Protein AF-A0A1G3Q779-F1 (afdb_monomer)

Sequence (113 aa):
MRIDGNIPQPKIQHAAVNRSANVAPKANVKPLTANMPSVNVKDSPSKGINIPQPMTRQHLQEMAAYYNKVGRTYEESQSYKMAISAYEKANTVDPNIGTAKSIESARHKEYKA

Structure (mmCIF, N/CA/C/O backbone):
data_AF-A0A1G3Q779-F1
#
_entry.id   AF-A0A1G3Q779-F1
#
loop_
_atom_site.group_PDB
_atom_site.id
_atom_site.type_symbol
_atom_site.label_atom_id
_atom_site.label_alt_id
_atom_site.label_comp_id
_atom_site.label_asym_id
_atom_site.label_entity_id
_atom_site.label_seq_id
_atom_site.pdbx_PDB_ins_code
_atom_site.Cartn_x
_atom_site.Cartn_y
_atom_site.Cartn_z
_atom_site.occupancy
_atom_site.B_iso_or_equiv
_atom_site.auth_seq_id
_atom_site.auth_comp_id
_atom_site.auth_asym_id
_atom_site.auth_atom_id
_atom_site.pdbx_PDB_model_num
ATOM 1 N N . MET A 1 1 ? -39.774 -58.262 -43.696 1.00 52.38 1 MET A N 1
ATOM 2 C CA . MET A 1 1 ? -39.289 -57.006 -43.087 1.00 52.38 1 MET A CA 1
ATOM 3 C C . MET A 1 1 ? -37.838 -57.202 -42.684 1.00 52.38 1 MET A C 1
ATOM 5 O O . MET A 1 1 ? -37.575 -57.973 -41.771 1.00 52.38 1 MET A O 1
ATOM 9 N N . ARG A 1 2 ? -36.898 -56.596 -43.411 1.00 51.75 2 ARG A N 1
ATOM 10 C CA . ARG A 1 2 ? -35.492 -56.489 -43.007 1.00 51.75 2 ARG A CA 1
ATOM 11 C C . ARG A 1 2 ? -35.135 -55.024 -43.211 1.00 51.75 2 ARG A C 1
ATOM 13 O O . ARG A 1 2 ? -35.269 -54.517 -44.317 1.00 51.75 2 ARG A O 1
ATOM 20 N N . ILE A 1 3 ? -34.868 -54.334 -42.114 1.00 57.94 3 ILE A N 1
ATOM 21 C CA . ILE A 1 3 ? -34.426 -52.946 -42.109 1.00 57.94 3 ILE A CA 1
ATOM 22 C C . ILE A 1 3 ? -32.899 -52.988 -42.136 1.00 57.94 3 ILE A C 1
ATOM 24 O O . ILE A 1 3 ? -32.269 -53.327 -41.138 1.00 57.94 3 ILE A O 1
ATOM 28 N N . ASP A 1 4 ? -32.305 -52.725 -43.297 1.00 56.03 4 ASP A N 1
ATOM 29 C CA . ASP A 1 4 ? -30.858 -52.561 -43.442 1.00 56.03 4 ASP A CA 1
ATOM 30 C C . ASP A 1 4 ? -30.436 -51.229 -42.801 1.00 56.03 4 ASP A C 1
ATOM 32 O O . ASP A 1 4 ? -30.308 -50.192 -43.448 1.00 56.03 4 ASP A O 1
ATOM 36 N N . GLY A 1 5 ? -30.277 -51.251 -41.477 1.00 51.41 5 GLY A N 1
ATOM 37 C CA . GLY A 1 5 ? -29.758 -50.145 -40.680 1.00 51.41 5 GLY A CA 1
ATOM 38 C C . GLY A 1 5 ? -28.237 -50.072 -40.772 1.00 51.41 5 GLY A C 1
ATOM 39 O O . GLY A 1 5 ? -27.537 -50.502 -39.859 1.00 51.41 5 GLY A O 1
ATOM 40 N N . ASN A 1 6 ? -27.721 -49.528 -41.872 1.00 57.22 6 ASN A N 1
ATOM 41 C CA . ASN A 1 6 ? -26.317 -49.140 -41.986 1.00 57.22 6 ASN A C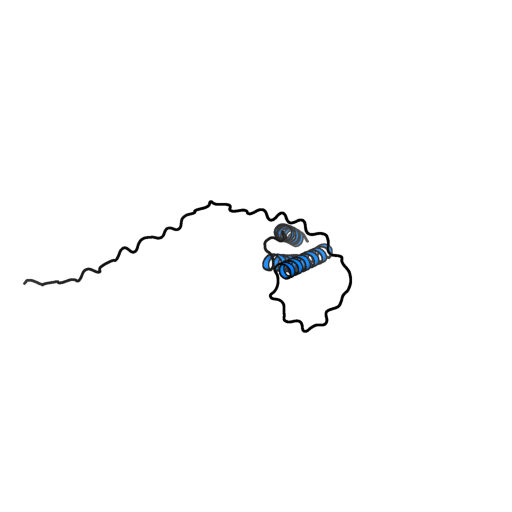A 1
ATOM 42 C C . ASN A 1 6 ? -26.083 -47.846 -41.184 1.00 57.22 6 ASN A C 1
ATOM 44 O O . ASN A 1 6 ? -26.275 -46.743 -41.695 1.00 57.22 6 ASN A O 1
ATOM 48 N N . ILE A 1 7 ? -25.726 -47.983 -39.905 1.00 60.34 7 ILE A N 1
ATOM 49 C CA . ILE A 1 7 ? -25.342 -46.861 -39.038 1.00 60.34 7 ILE A CA 1
ATOM 50 C C . ILE A 1 7 ? -23.815 -46.693 -39.136 1.00 60.34 7 ILE A C 1
ATOM 52 O O . ILE A 1 7 ? -23.085 -47.592 -38.710 1.00 60.34 7 ILE A O 1
ATOM 56 N N . PRO A 1 8 ? -23.289 -45.574 -39.667 1.00 54.53 8 PRO A N 1
ATOM 57 C CA . PRO A 1 8 ? -21.850 -45.341 -39.697 1.00 54.53 8 PRO A CA 1
ATOM 58 C C . PRO A 1 8 ? -21.309 -45.121 -38.276 1.00 54.53 8 PRO A C 1
ATOM 60 O O . PRO A 1 8 ? -21.759 -44.233 -37.553 1.00 54.53 8 PRO A O 1
ATOM 63 N N . GLN A 1 9 ? -20.317 -45.922 -37.876 1.00 58.94 9 GLN A N 1
ATOM 64 C CA . GLN A 1 9 ? -19.593 -45.728 -36.618 1.00 58.94 9 GLN A CA 1
ATOM 65 C C . GLN A 1 9 ? -18.695 -44.479 -36.711 1.00 58.94 9 GLN A C 1
ATOM 67 O O . GLN A 1 9 ? -17.915 -44.365 -37.664 1.00 58.94 9 GLN A O 1
ATOM 72 N N . PRO A 1 10 ? -18.733 -43.551 -35.737 1.00 54.00 10 PRO A N 1
ATOM 73 C CA . PRO A 1 10 ? -17.784 -42.448 -35.684 1.00 54.00 10 PRO A CA 1
ATOM 74 C C . PRO A 1 10 ? -16.392 -42.986 -35.327 1.00 54.00 10 PRO A C 1
ATOM 76 O O . PRO A 1 10 ? -16.181 -43.554 -34.257 1.00 54.00 10 PRO A O 1
ATOM 79 N N . LYS A 1 11 ? -15.418 -42.797 -36.226 1.00 56.12 11 LYS A N 1
ATOM 80 C CA . LYS A 1 11 ? -13.998 -43.058 -35.952 1.00 56.12 11 LYS A CA 1
ATOM 81 C C . LYS A 1 11 ? -13.496 -42.047 -34.920 1.00 56.12 11 LYS A C 1
ATOM 83 O O . LYS A 1 11 ? -13.027 -40.968 -35.278 1.00 56.12 11 LYS A O 1
ATOM 88 N N . ILE A 1 12 ? -13.599 -42.389 -33.640 1.00 58.00 12 ILE A N 1
ATOM 89 C CA . ILE A 1 12 ? -12.946 -41.644 -32.564 1.00 58.00 12 ILE A CA 1
ATOM 90 C C . ILE A 1 12 ? -11.449 -41.934 -32.683 1.00 58.00 12 ILE A C 1
ATOM 92 O O . ILE A 1 12 ? -10.983 -43.029 -32.381 1.00 58.00 12 ILE A O 1
ATOM 96 N N . GLN A 1 13 ? -10.690 -40.967 -33.191 1.00 47.06 13 GLN A N 1
ATOM 97 C CA . GLN A 1 13 ? -9.234 -41.019 -33.163 1.00 47.06 13 GLN A CA 1
ATOM 98 C C . GLN A 1 13 ? -8.797 -40.707 -31.731 1.00 47.06 13 GLN A C 1
ATOM 100 O O . GLN A 1 13 ? -9.013 -39.603 -31.234 1.00 47.06 13 GLN A O 1
ATOM 105 N N . HIS A 1 14 ? -8.211 -41.692 -31.052 1.00 51.75 14 HIS A N 1
ATOM 106 C CA . HIS A 1 14 ? -7.591 -41.512 -29.744 1.00 51.75 14 HIS A CA 1
ATOM 107 C C . HIS A 1 14 ? -6.307 -40.689 -29.935 1.00 51.75 14 HIS A C 1
ATOM 109 O O . HIS A 1 14 ? -5.221 -41.240 -30.097 1.00 51.75 14 HIS A O 1
ATOM 115 N N . ALA A 1 15 ? -6.429 -39.361 -29.971 1.00 48.03 15 ALA A N 1
ATOM 116 C CA . ALA A 1 15 ? -5.277 -38.474 -29.908 1.00 48.03 15 ALA A CA 1
ATOM 117 C C . ALA A 1 15 ? -4.722 -38.508 -28.479 1.00 48.03 15 ALA A C 1
ATOM 119 O O . ALA A 1 15 ? -5.427 -38.230 -27.507 1.00 48.03 15 ALA A O 1
ATOM 120 N N . ALA A 1 16 ? -3.465 -38.929 -28.373 1.00 51.22 16 ALA A N 1
ATOM 121 C CA . ALA A 1 16 ? -2.762 -39.166 -27.128 1.00 51.22 16 ALA A CA 1
ATOM 122 C C . ALA A 1 16 ? -2.841 -37.962 -26.176 1.00 51.22 16 ALA A C 1
ATOM 124 O O . ALA A 1 16 ? -2.522 -36.824 -26.516 1.00 51.22 16 ALA A O 1
ATOM 125 N N . VAL A 1 17 ? -3.249 -38.264 -24.947 1.00 47.75 17 VAL A N 1
ATOM 126 C CA . VAL A 1 17 ? -3.195 -37.394 -23.778 1.00 47.75 17 VAL A CA 1
ATOM 127 C C . VAL A 1 17 ? -1.744 -36.963 -23.540 1.00 47.75 17 VAL A C 1
ATOM 129 O O . VAL A 1 17 ? -0.948 -37.717 -22.984 1.00 47.75 17 VAL A O 1
ATOM 132 N N . ASN A 1 18 ? -1.395 -35.730 -23.910 1.00 50.00 18 ASN A N 1
ATOM 133 C CA . ASN A 1 18 ? -0.167 -35.089 -23.439 1.00 50.00 18 ASN A CA 1
ATOM 134 C C . ASN A 1 18 ? -0.387 -34.574 -22.010 1.00 50.00 18 ASN A C 1
ATOM 136 O O . ASN A 1 18 ? -0.619 -33.392 -21.764 1.00 50.00 18 ASN A O 1
ATOM 140 N N . ARG A 1 19 ? -0.314 -35.499 -21.046 1.00 54.91 19 ARG A N 1
ATOM 141 C CA . ARG A 1 19 ? -0.055 -35.189 -19.634 1.00 54.91 19 ARG A CA 1
ATOM 142 C C . ARG A 1 19 ? 1.374 -34.660 -19.527 1.00 54.91 19 ARG A C 1
ATOM 144 O O . ARG A 1 19 ? 2.301 -35.433 -19.313 1.00 54.91 19 ARG A O 1
ATOM 151 N N . SER A 1 20 ? 1.562 -33.350 -19.662 1.00 47.47 20 SER A N 1
ATOM 152 C CA . SER A 1 20 ? 2.838 -32.719 -19.314 1.00 47.47 20 SER A CA 1
ATOM 153 C C . SER A 1 20 ? 2.927 -32.564 -17.795 1.00 47.47 20 SER A C 1
ATOM 155 O O . SER A 1 20 ? 2.751 -31.482 -17.240 1.00 47.47 20 SER A O 1
ATOM 157 N N . ALA A 1 21 ? 3.151 -33.687 -17.115 1.00 46.12 21 ALA A N 1
ATOM 158 C CA . ALA A 1 21 ? 3.615 -33.707 -15.742 1.00 46.12 21 ALA A CA 1
ATOM 159 C C . ALA A 1 21 ? 5.126 -33.423 -15.727 1.00 46.12 21 ALA A C 1
ATOM 161 O O . ALA A 1 21 ? 5.906 -34.150 -16.329 1.00 46.12 21 ALA A O 1
ATOM 162 N N . ASN A 1 22 ? 5.493 -32.346 -15.035 1.00 51.25 22 ASN A N 1
ATOM 163 C CA . ASN A 1 22 ? 6.640 -32.250 -14.133 1.00 51.25 22 ASN A CA 1
ATOM 164 C C . ASN A 1 22 ? 7.954 -32.952 -14.556 1.00 51.25 22 ASN A C 1
ATOM 166 O O . ASN A 1 22 ? 8.150 -34.130 -14.268 1.00 51.25 22 ASN A O 1
ATOM 170 N N . VAL A 1 23 ? 8.896 -32.192 -15.133 1.00 48.19 23 VAL A N 1
ATOM 171 C CA . VAL A 1 23 ? 10.317 -32.580 -15.225 1.00 48.19 23 VAL A CA 1
ATOM 172 C C . VAL A 1 23 ? 11.214 -31.351 -14.997 1.00 48.19 23 VAL A C 1
ATOM 174 O O . VAL A 1 23 ? 11.581 -30.642 -15.927 1.00 48.19 23 VAL A O 1
ATOM 177 N N . ALA A 1 24 ? 11.604 -31.108 -13.745 1.00 47.59 24 ALA A N 1
ATOM 178 C CA . ALA A 1 24 ? 12.996 -30.747 -13.452 1.00 47.59 24 ALA A CA 1
ATOM 179 C C . ALA A 1 24 ? 13.784 -32.076 -13.422 1.00 47.59 24 ALA A C 1
ATOM 181 O O . ALA A 1 24 ? 13.197 -33.062 -12.974 1.00 47.59 24 ALA A O 1
ATOM 182 N N . PRO A 1 25 ? 15.054 -32.176 -13.871 1.00 52.56 25 PRO A N 1
ATOM 183 C CA . PRO A 1 25 ? 16.117 -31.195 -13.638 1.00 52.56 25 PRO A CA 1
ATOM 184 C C . PRO A 1 25 ? 17.054 -30.956 -14.846 1.00 52.56 25 PRO A C 1
ATOM 186 O O . PRO A 1 25 ? 17.157 -31.787 -15.743 1.00 52.56 25 PRO A O 1
ATOM 189 N N . LYS A 1 26 ? 17.806 -29.846 -14.825 1.00 45.53 26 LYS A N 1
ATOM 190 C CA . LYS A 1 26 ? 19.255 -29.787 -15.128 1.00 45.53 26 LYS A CA 1
ATOM 191 C C . LYS A 1 26 ? 19.731 -28.337 -15.082 1.00 45.53 26 LYS A C 1
ATOM 193 O O . LYS A 1 26 ? 19.517 -27.549 -15.998 1.00 45.53 26 LYS A O 1
ATO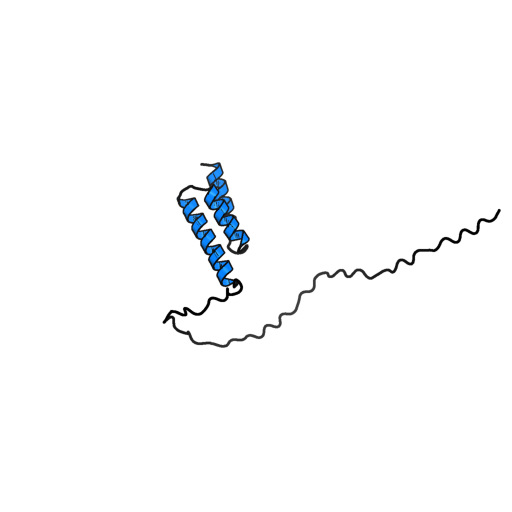M 198 N N . ALA A 1 27 ? 20.400 -28.013 -13.981 1.00 50.16 27 ALA A N 1
ATOM 199 C CA . ALA A 1 27 ? 21.274 -26.862 -13.889 1.00 50.16 27 ALA A CA 1
ATOM 200 C C . ALA A 1 27 ? 22.374 -26.985 -14.952 1.00 50.16 27 ALA A C 1
ATOM 202 O O . ALA A 1 27 ? 23.118 -27.962 -14.966 1.00 50.16 27 ALA A O 1
ATOM 203 N N . ASN A 1 28 ? 22.488 -25.980 -15.815 1.00 44.78 28 ASN A N 1
ATOM 204 C CA . ASN A 1 28 ? 23.721 -25.705 -16.537 1.00 44.78 28 ASN A CA 1
ATOM 205 C C . ASN A 1 28 ? 24.140 -24.272 -16.200 1.00 44.78 28 ASN A C 1
ATOM 207 O O . ASN A 1 28 ? 23.981 -23.343 -16.989 1.00 44.78 28 ASN A O 1
ATOM 211 N N . VAL A 1 29 ? 24.592 -24.091 -14.959 1.00 50.25 29 VAL A N 1
ATOM 212 C CA . VAL A 1 29 ? 25.238 -22.857 -14.513 1.00 50.25 29 VAL A CA 1
ATOM 213 C C . VAL A 1 29 ? 26.648 -22.826 -15.095 1.00 50.25 29 VAL A C 1
ATOM 215 O O . VAL A 1 29 ? 27.529 -23.556 -14.652 1.00 50.25 29 VAL A O 1
ATOM 218 N N . LYS A 1 30 ? 26.881 -21.974 -16.096 1.00 48.47 30 LYS A N 1
ATOM 219 C CA . LYS A 1 30 ? 28.238 -21.494 -16.375 1.00 48.47 30 LYS A CA 1
ATOM 220 C C . LYS A 1 30 ? 28.515 -20.338 -15.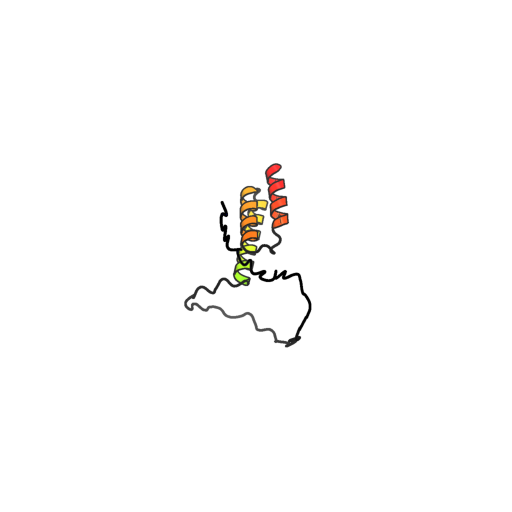405 1.00 48.47 30 LYS A C 1
ATOM 222 O O . LYS A 1 30 ? 27.804 -19.335 -15.490 1.00 48.47 30 LYS A O 1
ATOM 227 N N . PRO A 1 31 ? 29.488 -20.438 -14.484 1.00 49.66 31 PRO A N 1
ATOM 228 C CA . PRO A 1 31 ? 29.842 -19.320 -13.625 1.00 49.66 31 PRO A CA 1
ATOM 229 C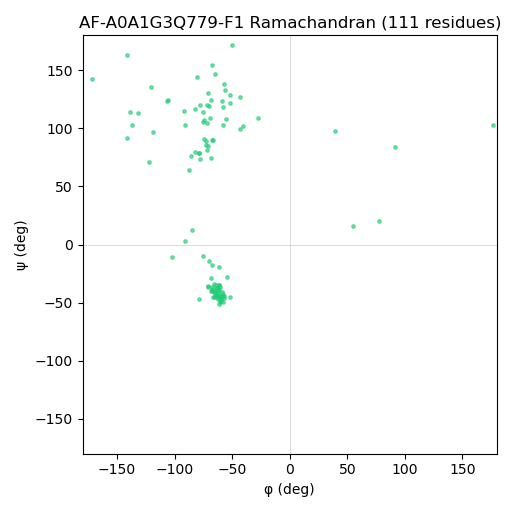 C . PRO A 1 31 ? 30.640 -18.302 -14.447 1.00 49.66 31 PRO A C 1
ATOM 231 O O . PRO A 1 31 ? 31.807 -18.516 -14.756 1.00 49.66 31 PRO A O 1
ATOM 234 N N . LEU A 1 32 ? 30.017 -17.183 -14.814 1.00 44.34 32 LEU A N 1
ATOM 235 C CA . LEU A 1 32 ? 30.747 -15.995 -15.255 1.00 44.34 32 LEU A CA 1
ATOM 236 C C . LEU A 1 32 ? 31.122 -15.185 -14.016 1.00 44.34 32 LEU A C 1
ATOM 238 O O . LEU A 1 32 ? 30.526 -14.163 -13.695 1.00 44.34 32 LEU A O 1
ATOM 242 N N . THR A 1 33 ? 32.134 -15.676 -13.306 1.00 49.31 33 THR A N 1
ATOM 243 C CA . THR A 1 33 ? 32.950 -14.830 -12.441 1.00 49.31 33 THR A CA 1
ATOM 244 C C . THR A 1 33 ? 33.832 -13.983 -13.353 1.00 49.31 33 THR A C 1
ATOM 246 O O . THR A 1 33 ? 34.932 -14.386 -13.724 1.00 49.31 33 THR A O 1
ATOM 249 N N . ALA A 1 34 ? 33.339 -12.819 -13.756 1.00 44.59 34 ALA A N 1
ATOM 250 C CA . ALA A 1 34 ? 34.185 -11.763 -14.284 1.00 44.59 34 ALA A CA 1
ATOM 251 C C . ALA A 1 34 ? 34.030 -10.562 -13.362 1.00 44.59 34 ALA A C 1
ATOM 253 O O . ALA A 1 34 ? 33.067 -9.804 -13.423 1.00 44.59 34 ALA A O 1
ATOM 254 N N . ASN A 1 35 ? 34.996 -10.478 -12.458 1.00 55.75 35 ASN A N 1
ATOM 255 C CA . ASN A 1 35 ? 35.400 -9.294 -11.731 1.00 55.75 35 ASN A CA 1
ATOM 256 C C . ASN A 1 35 ? 35.397 -8.089 -12.693 1.00 55.75 35 ASN A C 1
ATOM 258 O O . ASN A 1 35 ? 36.294 -7.974 -13.528 1.00 55.75 35 ASN A O 1
ATOM 262 N N . MET A 1 36 ? 34.371 -7.237 -12.633 1.00 45.09 36 MET A N 1
ATOM 263 C CA . MET A 1 36 ? 34.392 -5.941 -13.305 1.00 45.09 36 MET A CA 1
ATOM 264 C C . MET A 1 36 ? 34.581 -4.853 -12.246 1.00 45.09 36 MET A C 1
ATOM 266 O O . MET A 1 36 ? 33.808 -4.805 -11.285 1.00 45.09 36 MET A O 1
ATOM 270 N N . PRO A 1 37 ? 35.617 -4.010 -12.387 1.00 49.00 37 PRO A N 1
ATOM 271 C CA . PRO A 1 37 ? 35.893 -2.932 -11.454 1.00 49.00 37 PRO A CA 1
ATOM 272 C C . PRO A 1 37 ? 34.776 -1.884 -11.481 1.00 49.00 37 PRO A C 1
ATOM 274 O O . PRO A 1 37 ? 34.168 -1.613 -12.516 1.00 49.00 37 PRO A O 1
ATOM 277 N N . SER A 1 38 ? 34.536 -1.297 -10.311 1.00 52.59 38 SER A N 1
ATOM 278 C CA . SER A 1 38 ? 33.614 -0.198 -10.036 1.00 52.59 38 SER A CA 1
ATOM 279 C C . SER A 1 38 ? 33.678 0.904 -11.098 1.00 52.59 38 SER A C 1
ATOM 281 O O . SER A 1 38 ? 34.751 1.458 -11.339 1.00 52.59 38 SER A O 1
ATOM 283 N N . VAL A 1 39 ? 32.535 1.282 -11.678 1.00 44.75 39 VAL A N 1
ATOM 284 C CA . VAL A 1 39 ? 32.439 2.493 -12.507 1.00 44.75 39 VAL A CA 1
ATOM 285 C C . VAL A 1 39 ? 31.683 3.574 -11.741 1.00 44.75 39 VAL A C 1
ATOM 287 O O . VAL A 1 39 ? 30.580 3.371 -11.238 1.00 44.75 39 VAL A O 1
ATOM 290 N N . ASN A 1 40 ? 32.381 4.697 -11.618 1.00 45.56 40 ASN A N 1
ATOM 291 C CA . ASN A 1 40 ? 32.124 5.878 -10.808 1.00 45.56 40 ASN A CA 1
ATOM 292 C C . ASN A 1 40 ? 30.770 6.550 -11.079 1.00 45.56 40 ASN A C 1
ATOM 294 O O . ASN A 1 40 ? 30.410 6.817 -12.223 1.00 45.56 40 ASN A O 1
ATOM 298 N N . VAL A 1 41 ? 30.102 6.967 -10.002 1.00 55.84 41 VAL A N 1
ATOM 299 C CA . VAL A 1 41 ? 29.072 8.010 -10.031 1.00 55.84 41 VAL A CA 1
ATOM 300 C C . VAL A 1 41 ? 29.758 9.347 -10.315 1.00 55.84 41 VAL A C 1
ATOM 302 O O . VAL A 1 41 ? 30.452 9.857 -9.436 1.00 55.84 41 VAL A O 1
ATOM 305 N N . LYS A 1 42 ? 29.572 9.922 -11.506 1.00 54.53 42 LYS A N 1
ATOM 306 C CA . LYS A 1 42 ? 29.591 11.377 -11.731 1.00 54.53 42 LYS A CA 1
ATOM 307 C C . LYS A 1 42 ? 29.150 11.712 -13.158 1.00 54.53 42 LYS A C 1
ATOM 309 O O . LYS A 1 42 ? 29.492 11.003 -14.094 1.00 54.53 42 LYS A O 1
ATOM 314 N N . ASP A 1 43 ? 28.409 12.813 -13.250 1.00 47.84 43 ASP A N 1
ATOM 315 C CA . ASP A 1 43 ? 28.097 13.594 -14.455 1.00 47.84 43 ASP A CA 1
ATOM 316 C C . ASP A 1 43 ? 26.811 13.222 -15.237 1.00 47.84 43 ASP A C 1
ATOM 318 O O . ASP A 1 43 ? 26.808 12.543 -16.260 1.00 47.84 43 ASP A O 1
ATOM 322 N N . SER A 1 44 ? 25.681 13.769 -14.759 1.00 45.97 44 SER A N 1
ATOM 323 C CA . SER A 1 44 ? 24.486 14.162 -15.547 1.00 45.97 44 SER A CA 1
ATOM 324 C C . SER A 1 44 ? 24.873 15.046 -16.766 1.00 45.97 44 SER A C 1
ATOM 326 O O . SER A 1 44 ? 25.998 15.540 -16.760 1.00 45.97 44 SER A O 1
ATOM 328 N N . PRO A 1 45 ? 24.005 15.420 -17.750 1.00 53.62 45 PRO A N 1
ATOM 329 C CA . PRO A 1 45 ? 22.566 15.185 -17.942 1.00 53.62 45 PRO A CA 1
ATOM 330 C C . PRO A 1 45 ? 22.192 14.844 -19.413 1.00 53.62 45 PRO A C 1
ATOM 332 O O . PRO A 1 45 ? 22.233 15.698 -20.301 1.00 53.62 45 PRO A O 1
ATOM 335 N N . SER A 1 46 ? 21.720 13.635 -19.711 1.00 48.53 46 SER A N 1
ATOM 336 C CA . SER A 1 46 ? 21.250 13.319 -21.071 1.00 48.53 46 SER A CA 1
ATOM 337 C C . SER A 1 46 ? 19.810 13.800 -21.290 1.00 48.53 46 SER A C 1
ATOM 339 O O . SER A 1 46 ? 18.863 13.019 -21.258 1.00 48.53 46 SER A O 1
ATOM 341 N N . LYS A 1 47 ? 19.641 15.103 -21.563 1.00 61.59 47 LYS A N 1
ATOM 342 C CA . LYS A 1 47 ? 18.502 15.623 -22.345 1.00 61.59 47 LYS A CA 1
ATOM 343 C C . LYS A 1 47 ? 18.659 15.141 -23.795 1.00 61.59 47 LYS A C 1
ATOM 345 O O . LYS A 1 47 ? 19.056 15.888 -24.680 1.00 61.59 47 LYS A O 1
ATOM 350 N N . GLY A 1 48 ? 18.389 13.861 -24.015 1.00 48.97 48 GLY A N 1
ATOM 351 C CA . GLY A 1 48 ? 18.203 13.250 -25.325 1.00 48.97 48 GLY A CA 1
ATOM 352 C C . GLY A 1 48 ? 16.807 12.647 -25.348 1.00 48.97 48 GLY A C 1
ATOM 353 O O . GLY A 1 48 ? 16.376 12.080 -24.349 1.00 48.97 48 GLY A O 1
ATOM 354 N N . ILE A 1 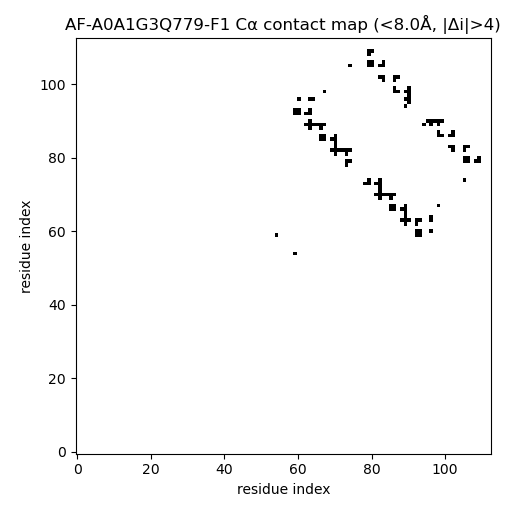49 ? 16.093 12.859 -26.449 1.00 51.56 49 ILE A N 1
ATOM 355 C CA . ILE A 1 49 ? 14.729 12.397 -26.747 1.00 51.56 49 ILE A CA 1
ATOM 356 C C . ILE A 1 49 ? 14.399 11.096 -25.987 1.00 51.56 49 ILE A C 1
ATOM 358 O O . ILE A 1 49 ? 14.956 10.038 -26.279 1.00 51.56 49 ILE A O 1
ATOM 362 N N . ASN A 1 50 ? 13.523 11.197 -24.977 1.00 53.75 50 ASN A N 1
ATOM 363 C CA . ASN A 1 50 ? 13.070 10.066 -24.169 1.00 53.75 50 ASN A CA 1
ATOM 364 C C . ASN A 1 50 ? 12.133 9.219 -25.033 1.00 53.75 50 ASN A C 1
ATOM 366 O O . ASN A 1 50 ? 10.920 9.410 -25.050 1.00 53.75 50 ASN A O 1
ATOM 370 N N . ILE A 1 51 ? 12.715 8.311 -25.808 1.00 56.97 51 ILE A N 1
ATOM 371 C CA . ILE A 1 51 ? 11.997 7.122 -26.248 1.00 56.97 51 ILE A CA 1
ATOM 372 C C . ILE A 1 51 ? 11.570 6.449 -24.938 1.00 56.97 51 ILE A C 1
ATOM 374 O O . ILE A 1 51 ? 12.472 6.156 -24.145 1.00 56.97 51 ILE A O 1
ATOM 378 N N . PRO A 1 52 ? 10.265 6.275 -24.649 1.00 56.69 52 PRO A N 1
ATOM 379 C CA . PRO A 1 52 ? 9.839 5.649 -23.408 1.00 56.69 52 PRO A CA 1
ATOM 380 C C . PRO A 1 52 ? 10.524 4.291 -23.344 1.00 56.69 52 PRO A C 1
ATOM 382 O O . PRO A 1 52 ? 10.235 3.399 -24.145 1.00 56.69 52 PRO A O 1
ATOM 385 N N . GLN A 1 53 ? 11.510 4.169 -22.454 1.00 58.34 53 GLN A N 1
ATOM 386 C CA . GLN A 1 53 ? 12.176 2.898 -22.245 1.00 58.34 53 GLN A CA 1
ATOM 387 C C . GLN A 1 53 ? 11.072 1.903 -21.878 1.00 58.34 53 GLN A C 1
ATOM 389 O O . GLN A 1 53 ? 10.214 2.252 -21.058 1.00 58.34 53 GLN A O 1
ATOM 394 N N . PRO A 1 54 ? 11.031 0.700 -22.484 1.00 61.00 54 PRO A N 1
ATOM 395 C CA . PRO A 1 54 ? 10.071 -0.313 -22.066 1.00 61.00 54 PRO A CA 1
ATOM 396 C C . PRO A 1 54 ? 10.234 -0.454 -20.559 1.00 61.00 54 PRO A C 1
ATOM 398 O O . PRO A 1 54 ? 11.369 -0.659 -20.131 1.00 61.00 54 PRO A O 1
ATOM 401 N N . MET A 1 55 ? 9.161 -0.235 -19.781 1.00 61.94 55 MET A N 1
ATOM 402 C CA . MET A 1 55 ? 9.215 -0.165 -18.315 1.00 61.94 55 MET A CA 1
ATOM 403 C C . MET A 1 55 ? 10.103 -1.292 -17.794 1.00 61.94 55 MET A C 1
ATOM 405 O O . MET A 1 55 ? 9.718 -2.463 -17.781 1.00 61.94 55 MET A O 1
ATOM 409 N N . THR A 1 56 ? 11.350 -0.946 -17.473 1.00 74.44 56 THR A N 1
ATOM 410 C CA . THR A 1 56 ? 12.331 -1.950 -17.085 1.00 74.44 56 THR A CA 1
ATOM 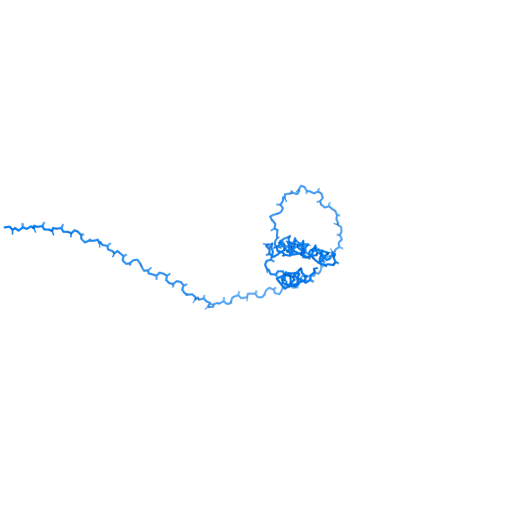411 C C . THR A 1 56 ? 11.875 -2.510 -15.744 1.00 74.44 56 THR A C 1
ATOM 413 O O . THR A 1 56 ? 11.184 -1.834 -14.978 1.00 74.44 56 THR A O 1
ATOM 416 N N . ARG A 1 57 ? 12.257 -3.749 -15.417 1.00 71.25 57 ARG A N 1
ATOM 417 C CA . ARG A 1 57 ? 11.900 -4.339 -14.111 1.00 71.25 57 ARG A CA 1
ATOM 418 C C . ARG A 1 57 ? 12.333 -3.446 -12.939 1.00 71.25 57 ARG A C 1
ATOM 420 O O . ARG A 1 57 ? 11.665 -3.446 -11.915 1.00 71.25 57 ARG A O 1
ATOM 427 N N . GLN A 1 58 ? 13.386 -2.645 -13.122 1.00 77.38 58 GLN A N 1
ATOM 428 C CA . GLN A 1 58 ? 13.822 -1.628 -12.163 1.00 77.38 58 GLN A CA 1
ATOM 429 C C . GLN A 1 58 ? 12.809 -0.487 -12.001 1.00 77.38 58 GLN A C 1
ATOM 431 O O . GLN A 1 58 ? 12.482 -0.151 -10.870 1.00 77.38 58 GLN A O 1
ATOM 436 N N . HIS A 1 59 ? 12.258 0.060 -13.091 1.00 81.19 59 HIS A N 1
ATOM 437 C CA . HIS A 1 59 ? 11.209 1.084 -13.000 1.00 81.19 59 HIS A CA 1
ATOM 438 C C . HIS A 1 59 ? 9.952 0.549 -12.299 1.00 81.19 59 HIS A C 1
ATOM 440 O O . HIS A 1 59 ? 9.356 1.254 -11.490 1.00 81.19 59 HIS A O 1
ATOM 446 N N . LEU A 1 60 ? 9.571 -0.710 -12.547 1.00 82.06 60 LEU A N 1
ATOM 447 C CA . LEU A 1 60 ? 8.452 -1.354 -11.845 1.00 82.06 60 LEU A CA 1
ATOM 448 C C . LEU A 1 60 ? 8.732 -1.501 -10.343 1.00 82.06 60 LEU A C 1
ATOM 450 O O . LEU A 1 60 ? 7.884 -1.158 -9.523 1.00 82.06 60 LEU A O 1
ATOM 454 N N . GLN A 1 61 ? 9.934 -1.944 -9.973 1.00 84.12 61 GLN A N 1
ATOM 455 C CA . GLN A 1 61 ? 10.346 -2.036 -8.569 1.00 84.12 61 GLN A CA 1
ATOM 456 C C . GLN A 1 61 ? 10.361 -0.670 -7.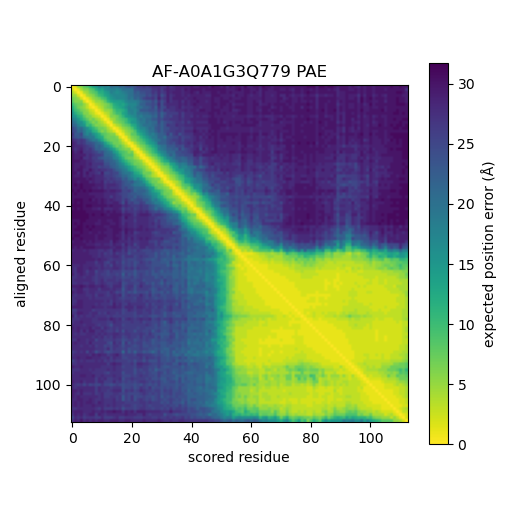882 1.00 84.12 61 GLN A C 1
ATOM 458 O O . GLN A 1 61 ? 9.900 -0.544 -6.749 1.00 84.12 61 GLN A O 1
ATOM 463 N N . GLU A 1 62 ? 10.849 0.366 -8.562 1.00 87.56 62 GLU A N 1
ATOM 464 C CA . GLU A 1 62 ? 10.877 1.724 -8.025 1.00 87.56 62 GLU A CA 1
ATOM 465 C C . GLU A 1 62 ? 9.464 2.299 -7.862 1.00 87.56 62 GLU A C 1
ATOM 467 O O . GLU A 1 62 ? 9.156 2.887 -6.825 1.00 87.56 62 GLU A O 1
ATOM 472 N N . MET A 1 63 ? 8.566 2.050 -8.820 1.00 88.62 63 MET A N 1
ATOM 473 C CA . MET A 1 63 ? 7.147 2.404 -8.708 1.00 88.62 63 MET A CA 1
ATOM 474 C C . MET A 1 63 ? 6.465 1.678 -7.547 1.00 88.62 63 MET A C 1
ATOM 476 O O . MET A 1 63 ? 5.740 2.298 -6.767 1.00 88.62 63 MET A O 1
ATOM 480 N N . ALA A 1 64 ? 6.716 0.381 -7.379 1.00 89.25 64 ALA A N 1
ATOM 481 C CA . ALA A 1 64 ? 6.182 -0.374 -6.254 1.00 89.25 64 ALA A CA 1
ATOM 482 C C . ALA A 1 64 ? 6.731 0.165 -4.917 1.00 89.25 64 ALA A C 1
ATOM 484 O O . ALA A 1 64 ? 5.969 0.384 -3.971 1.00 89.25 64 ALA A O 1
ATOM 485 N N . ALA A 1 65 ? 8.032 0.465 -4.843 1.00 90.06 65 ALA A N 1
ATOM 486 C CA . ALA A 1 65 ? 8.665 1.061 -3.666 1.00 90.06 65 ALA A CA 1
ATOM 487 C C . ALA A 1 65 ? 8.107 2.454 -3.346 1.00 90.06 65 ALA A C 1
ATOM 489 O O . ALA A 1 65 ? 7.918 2.789 -2.175 1.00 90.06 65 ALA A O 1
ATOM 490 N N . TYR A 1 66 ? 7.804 3.250 -4.370 1.00 93.38 66 TYR A N 1
ATOM 491 C CA . TYR A 1 66 ? 7.142 4.539 -4.218 1.00 93.38 66 TYR A CA 1
ATOM 492 C C . TYR A 1 66 ? 5.758 4.379 -3.580 1.00 93.38 66 TYR A C 1
ATOM 494 O O . TYR A 1 66 ? 5.485 4.998 -2.552 1.00 93.38 66 TYR A O 1
ATOM 502 N N . TYR A 1 67 ? 4.914 3.495 -4.116 1.00 93.50 67 TYR A N 1
ATOM 503 C CA . TYR A 1 67 ? 3.589 3.236 -3.548 1.00 93.50 67 TYR A CA 1
ATOM 504 C C . TYR A 1 67 ? 3.652 2.691 -2.116 1.00 93.50 67 TYR A C 1
ATOM 506 O O . TYR A 1 67 ? 2.830 3.064 -1.282 1.00 93.50 67 TYR A O 1
ATOM 514 N N . ASN A 1 68 ? 4.660 1.875 -1.800 1.00 90.88 68 ASN A N 1
ATOM 515 C CA . ASN A 1 68 ? 4.902 1.405 -0.437 1.00 90.88 68 ASN A CA 1
ATOM 516 C C . ASN A 1 68 ? 5.207 2.575 0.520 1.00 90.88 68 ASN A C 1
ATOM 518 O O . ASN A 1 68 ? 4.592 2.696 1.578 1.00 90.88 68 ASN A O 1
ATOM 522 N N . LYS A 1 69 ? 6.090 3.501 0.123 1.00 94.50 69 LYS A N 1
ATOM 523 C CA . LYS A 1 69 ? 6.380 4.707 0.918 1.00 94.50 69 LYS A CA 1
ATOM 524 C C . LYS A 1 69 ? 5.135 5.569 1.126 1.00 94.50 69 LYS A C 1
ATOM 526 O O . LYS A 1 69 ? 4.881 5.989 2.249 1.00 94.50 69 LYS A O 1
ATOM 531 N N . VAL A 1 70 ? 4.346 5.782 0.071 1.00 94.62 70 VAL A N 1
ATOM 532 C CA . VAL A 1 70 ? 3.076 6.522 0.144 1.00 94.62 70 VAL A CA 1
ATOM 533 C C . VAL A 1 70 ? 2.107 5.856 1.128 1.00 94.62 70 VAL A C 1
ATOM 535 O O . VAL A 1 70 ? 1.515 6.542 1.959 1.00 94.62 70 VAL A O 1
ATOM 538 N N . GLY A 1 71 ? 1.985 4.525 1.086 1.00 95.38 71 GLY A N 1
ATOM 539 C CA . GLY A 1 71 ? 1.168 3.770 2.036 1.00 95.38 71 GLY A CA 1
ATOM 540 C C . GLY A 1 71 ? 1.599 3.995 3.483 1.00 95.38 71 GLY A C 1
ATOM 541 O O . GLY A 1 71 ? 0.756 4.269 4.335 1.00 95.38 71 GLY A O 1
ATOM 542 N N . ARG A 1 72 ? 2.912 4.000 3.742 1.00 94.00 72 ARG A N 1
ATOM 543 C CA . ARG A 1 72 ? 3.456 4.270 5.076 1.00 94.00 72 ARG A CA 1
ATOM 544 C C . ARG A 1 72 ? 3.163 5.692 5.551 1.00 94.00 72 ARG A C 1
ATOM 546 O O . ARG A 1 72 ? 2.759 5.872 6.692 1.00 94.00 72 ARG A O 1
ATOM 553 N N . THR A 1 73 ? 3.287 6.689 4.677 1.00 95.75 73 THR A N 1
ATOM 554 C CA . THR A 1 73 ? 2.928 8.081 4.997 1.00 95.75 73 THR A CA 1
ATOM 555 C C . THR A 1 73 ? 1.445 8.220 5.350 1.00 95.75 73 THR A C 1
ATOM 557 O O . THR A 1 73 ? 1.094 8.924 6.299 1.00 95.75 73 THR A O 1
ATOM 560 N N . TYR A 1 74 ? 0.558 7.522 4.636 1.00 94.25 74 TYR A N 1
ATOM 561 C CA . TYR A 1 74 ? -0.863 7.498 4.986 1.00 94.25 74 TYR A CA 1
ATOM 562 C C . TYR A 1 74 ? -1.129 6.768 6.305 1.00 94.25 74 TYR A C 1
ATOM 564 O O . TYR A 1 74 ? -1.981 7.208 7.072 1.00 94.25 74 TYR A O 1
ATOM 572 N N . GLU A 1 75 ? -0.397 5.692 6.595 1.00 90.00 75 GLU A N 1
ATOM 573 C CA . GLU A 1 75 ? -0.490 4.959 7.861 1.00 90.00 75 GLU A CA 1
ATOM 574 C C . GLU A 1 75 ? -0.037 5.815 9.057 1.00 90.00 75 GLU A C 1
ATOM 576 O O . GLU A 1 75 ? -0.712 5.831 10.087 1.00 90.00 75 GLU A O 1
ATOM 581 N N . GLU A 1 76 ? 1.055 6.570 8.897 1.00 92.12 76 GLU A N 1
ATOM 582 C CA . GLU A 1 76 ? 1.545 7.571 9.859 1.00 92.12 76 GLU A CA 1
ATOM 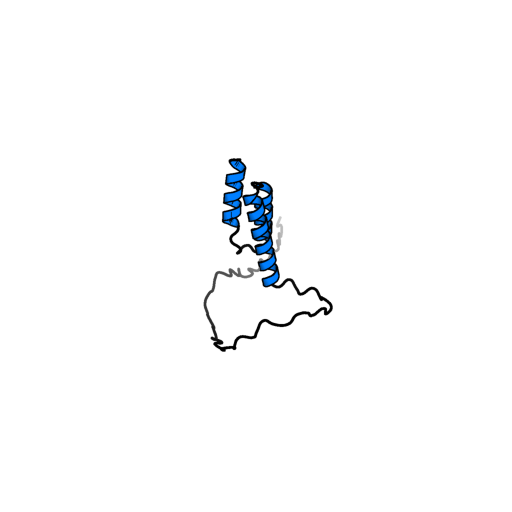583 C C . GLU A 1 76 ? 0.515 8.695 10.073 1.00 92.12 76 GLU A C 1
ATOM 585 O O . GLU A 1 76 ? 0.330 9.164 11.193 1.00 92.12 76 GLU A O 1
ATOM 590 N N . SER A 1 77 ? -0.224 9.063 9.022 1.00 93.00 77 SER A N 1
ATOM 591 C CA . SER A 1 77 ? -1.316 10.050 9.068 1.00 93.00 77 SER A CA 1
ATOM 592 C C . SER A 1 77 ? -2.671 9.451 9.488 1.00 93.00 77 SER A C 1
ATOM 594 O O . SER A 1 77 ? -3.707 10.081 9.278 1.00 93.00 77 SER A O 1
ATOM 596 N N . GLN A 1 78 ? -2.693 8.211 9.998 1.00 91.69 78 GLN A N 1
ATOM 597 C CA . GLN A 1 78 ? -3.893 7.449 10.398 1.00 91.69 78 GLN A CA 1
ATOM 598 C C . GLN A 1 78 ? -4.967 7.295 9.302 1.00 91.69 78 GLN A C 1
ATOM 600 O O . GLN A 1 78 ? -6.103 6.901 9.556 1.00 91.69 78 GLN A O 1
ATOM 605 N N . SER A 1 79 ? -4.609 7.558 8.048 1.00 93.94 79 SER A N 1
ATOM 606 C CA . SER A 1 79 ? -5.485 7.452 6.885 1.00 93.94 79 SER A CA 1
ATOM 607 C C . SER A 1 79 ? -5.440 6.028 6.326 1.00 93.94 79 SER A C 1
ATOM 609 O O . SER A 1 79 ? -4.985 5.791 5.206 1.00 93.94 79 SER A O 1
ATOM 611 N N . TYR A 1 80 ? -5.896 5.055 7.119 1.00 92.56 80 TYR A N 1
ATOM 612 C CA . TYR A 1 80 ? -5.692 3.626 6.843 1.00 92.56 80 TYR A CA 1
ATOM 613 C C . TYR A 1 80 ? -6.306 3.151 5.515 1.00 92.56 80 TYR A C 1
ATOM 615 O O . TYR A 1 80 ? -5.659 2.397 4.791 1.00 92.56 80 TYR A O 1
ATOM 623 N N . LYS A 1 81 ? -7.471 3.678 5.114 1.00 93.06 81 LYS A N 1
ATOM 624 C CA . LYS A 1 81 ? -8.082 3.405 3.794 1.00 93.06 81 LYS A CA 1
ATOM 625 C C . LYS A 1 81 ? -7.160 3.767 2.626 1.00 93.06 81 LYS A C 1
ATOM 627 O O . LYS A 1 81 ? -7.006 3.002 1.675 1.00 93.06 81 LYS A O 1
ATOM 632 N N . MET A 1 82 ? -6.521 4.935 2.710 1.00 93.38 82 MET A N 1
ATOM 633 C CA . MET A 1 82 ? -5.582 5.407 1.689 1.00 93.38 82 MET A CA 1
ATOM 634 C C . MET A 1 82 ? -4.283 4.598 1.717 1.00 93.38 82 MET A C 1
ATOM 636 O O . MET A 1 82 ? -3.740 4.280 0.659 1.00 93.38 82 MET A O 1
ATOM 640 N N . ALA A 1 83 ? -3.827 4.204 2.911 1.00 94.19 83 ALA A N 1
ATOM 641 C CA . ALA A 1 83 ? -2.666 3.335 3.075 1.00 94.19 83 ALA A CA 1
ATOM 642 C C . ALA A 1 83 ? -2.876 1.974 2.394 1.00 94.19 83 ALA A C 1
ATOM 644 O O . ALA A 1 83 ? -2.034 1.547 1.606 1.00 94.19 83 ALA A O 1
ATOM 645 N N . ILE A 1 84 ? -4.029 1.337 2.624 1.00 94.44 84 ILE A N 1
ATOM 646 C CA . ILE A 1 84 ? -4.407 0.068 1.986 1.00 94.44 84 ILE A CA 1
ATOM 647 C C . ILE A 1 84 ? -4.398 0.215 0.466 1.00 94.44 84 ILE A C 1
ATOM 649 O O . ILE A 1 84 ? -3.738 -0.570 -0.210 1.00 94.44 84 ILE A O 1
ATOM 653 N N . SER A 1 85 ? -5.040 1.259 -0.070 1.00 94.81 85 SER A N 1
ATOM 654 C CA . SER A 1 85 ? -5.071 1.496 -1.518 1.00 94.81 85 SER A CA 1
ATOM 655 C C . SER A 1 85 ? -3.667 1.662 -2.117 1.00 94.81 85 SER A C 1
ATOM 657 O O . SER A 1 85 ? -3.372 1.129 -3.188 1.00 94.81 85 SER A O 1
ATOM 659 N N . ALA A 1 86 ? -2.767 2.371 -1.430 1.00 94.12 86 ALA A N 1
ATOM 660 C CA . ALA A 1 86 ? -1.388 2.543 -1.877 1.00 94.12 86 ALA A CA 1
ATOM 661 C C . ALA A 1 86 ? -0.603 1.220 -1.844 1.00 94.12 86 ALA A C 1
ATOM 663 O O . ALA A 1 86 ? 0.063 0.872 -2.820 1.00 94.12 86 ALA A O 1
ATOM 664 N N . TYR A 1 87 ? -0.724 0.437 -0.772 1.00 93.44 87 TYR A N 1
ATOM 665 C CA . TYR A 1 87 ? -0.068 -0.865 -0.674 1.00 93.44 87 TYR A CA 1
ATOM 666 C C . TYR A 1 87 ? -0.607 -1.888 -1.691 1.00 93.44 87 TYR A C 1
ATOM 668 O O . TYR A 1 87 ? 0.171 -2.689 -2.215 1.00 93.44 87 TYR A O 1
ATOM 676 N N . GLU A 1 88 ? -1.901 -1.844 -2.018 1.00 93.81 88 GLU A N 1
ATOM 677 C CA . GLU A 1 88 ? -2.516 -2.673 -3.065 1.00 93.81 88 GLU A CA 1
ATOM 678 C C . GLU A 1 88 ? -1.986 -2.309 -4.459 1.00 93.81 88 GLU A C 1
ATOM 680 O O . GLU A 1 88 ? -1.670 -3.200 -5.253 1.00 93.81 88 GLU A O 1
ATOM 685 N N . LYS A 1 89 ? -1.789 -1.014 -4.746 1.00 92.88 89 LYS A N 1
ATOM 686 C CA . LYS A 1 89 ? -1.117 -0.567 -5.979 1.00 92.88 89 LYS A CA 1
ATOM 687 C C . LYS A 1 89 ? 0.324 -1.066 -6.043 1.00 92.88 89 LYS A C 1
ATOM 689 O O . LYS A 1 89 ? 0.724 -1.591 -7.078 1.00 92.88 89 LYS A O 1
ATOM 694 N N . ALA A 1 90 ? 1.077 -0.972 -4.945 1.00 92.12 90 ALA A N 1
ATOM 695 C CA . ALA A 1 90 ? 2.437 -1.510 -4.876 1.00 92.12 90 ALA A CA 1
ATOM 696 C C . ALA A 1 90 ? 2.467 -3.013 -5.198 1.00 92.12 90 ALA A C 1
ATOM 698 O O . ALA A 1 90 ? 3.267 -3.447 -6.020 1.00 92.12 90 ALA A O 1
ATOM 699 N N . ASN A 1 91 ? 1.541 -3.778 -4.611 1.00 92.31 91 ASN A N 1
ATOM 700 C CA . ASN A 1 91 ? 1.428 -5.222 -4.813 1.00 92.31 91 ASN A CA 1
ATOM 701 C C . ASN A 1 91 ? 0.980 -5.599 -6.238 1.00 92.31 91 ASN A C 1
ATOM 703 O O . ASN A 1 91 ? 1.329 -6.661 -6.741 1.00 92.31 91 ASN A O 1
ATOM 707 N N . THR A 1 92 ? 0.215 -4.725 -6.899 1.00 90.50 92 THR A N 1
ATOM 708 C CA . THR A 1 92 ? -0.189 -4.899 -8.305 1.00 90.50 92 THR A CA 1
ATOM 709 C C . THR A 1 92 ? 0.993 -4.698 -9.257 1.00 90.50 92 THR A C 1
ATOM 711 O O . THR A 1 92 ? 1.080 -5.371 -10.281 1.00 90.50 92 THR A O 1
ATOM 714 N N . VAL A 1 93 ? 1.904 -3.776 -8.926 1.00 87.62 93 VAL A N 1
ATOM 715 C CA . VAL A 1 93 ? 3.097 -3.481 -9.734 1.00 87.62 93 VAL A CA 1
ATOM 716 C C . VAL A 1 93 ? 4.193 -4.527 -9.513 1.00 87.62 93 VAL A C 1
ATOM 718 O O . VAL A 1 93 ? 4.765 -5.026 -10.482 1.00 87.62 93 VAL A O 1
ATOM 721 N N . ASP A 1 94 ? 4.475 -4.871 -8.256 1.00 85.81 94 ASP A N 1
ATOM 722 C CA . ASP A 1 94 ? 5.409 -5.934 -7.888 1.00 85.81 94 ASP A CA 1
ATOM 723 C C . ASP A 1 94 ? 4.833 -6.778 -6.739 1.00 85.81 94 ASP A C 1
ATOM 725 O O . ASP A 1 94 ? 4.894 -6.367 -5.578 1.00 85.81 94 ASP A O 1
ATOM 729 N N . PRO A 1 95 ? 4.318 -7.986 -7.025 1.00 85.75 95 PRO A N 1
ATOM 730 C CA . PRO A 1 95 ? 3.811 -8.893 -5.997 1.00 85.75 95 PRO A CA 1
ATOM 731 C C . PRO A 1 95 ? 4.869 -9.341 -4.973 1.00 85.75 95 PRO A C 1
ATOM 733 O O . PRO A 1 95 ? 4.522 -9.799 -3.886 1.00 85.75 95 PRO A O 1
ATOM 736 N N . ASN A 1 96 ? 6.164 -9.222 -5.291 1.00 85.88 96 ASN A N 1
ATOM 737 C CA . ASN A 1 96 ? 7.260 -9.640 -4.412 1.00 85.88 96 ASN A CA 1
ATOM 738 C C . ASN A 1 96 ? 7.755 -8.524 -3.480 1.00 85.88 96 ASN A C 1
ATOM 740 O O . ASN A 1 96 ? 8.688 -8.748 -2.709 1.00 85.88 96 ASN A O 1
ATOM 744 N N . ILE A 1 97 ? 7.135 -7.339 -3.499 1.00 85.69 97 ILE A N 1
ATOM 745 C CA . ILE A 1 97 ? 7.560 -6.208 -2.661 1.00 85.69 97 ILE A CA 1
ATOM 746 C C . ILE A 1 97 ? 7.287 -6.410 -1.159 1.00 85.69 97 ILE A C 1
ATOM 748 O O . ILE A 1 97 ? 7.822 -5.687 -0.318 1.00 85.69 97 ILE A O 1
ATOM 752 N N . GLY A 1 98 ? 6.460 -7.394 -0.797 1.00 87.75 98 GLY A N 1
ATOM 753 C CA . GLY A 1 98 ? 6.205 -7.747 0.601 1.00 87.75 98 GLY A CA 1
ATOM 754 C C . GLY A 1 98 ? 5.250 -6.801 1.341 1.00 87.75 98 GLY A C 1
ATOM 755 O O . GLY A 1 98 ? 5.235 -6.797 2.570 1.00 87.75 98 GLY A O 1
ATOM 756 N N . THR A 1 99 ? 4.421 -6.029 0.630 1.00 88.00 99 THR A N 1
ATOM 757 C CA . THR A 1 99 ? 3.420 -5.129 1.237 1.00 88.00 99 THR A CA 1
ATOM 758 C C . THR A 1 99 ? 2.195 -5.851 1.797 1.00 88.00 99 THR A C 1
ATOM 760 O O . THR A 1 99 ? 1.428 -5.235 2.530 1.00 88.00 99 THR A O 1
ATOM 763 N N . ALA A 1 100 ? 2.015 -7.150 1.528 1.00 85.44 100 ALA A N 1
ATOM 764 C CA . ALA A 1 100 ? 0.878 -7.938 2.020 1.00 85.44 100 ALA A CA 1
ATOM 765 C C . ALA A 1 100 ? 0.687 -7.830 3.546 1.00 85.44 100 ALA A C 1
ATOM 767 O O . ALA A 1 100 ? -0.413 -7.552 4.018 1.00 85.44 100 ALA A O 1
ATOM 768 N N . LYS A 1 101 ? 1.778 -7.937 4.317 1.00 88.56 101 LYS A N 1
ATOM 769 C CA . LYS A 1 101 ? 1.743 -7.777 5.782 1.00 88.56 101 LYS A CA 1
ATOM 770 C C . LYS A 1 101 ? 1.337 -6.359 6.200 1.00 88.56 101 LYS A C 1
ATOM 772 O O . LYS A 1 101 ? 0.616 -6.183 7.179 1.00 88.56 101 LYS A O 1
ATOM 777 N N . SER A 1 102 ? 1.783 -5.348 5.454 1.00 90.50 102 SER A N 1
ATOM 778 C CA . SER A 1 102 ? 1.418 -3.948 5.696 1.00 90.50 102 SER A CA 1
ATOM 779 C C . SER A 1 102 ? -0.062 -3.692 5.406 1.00 90.50 102 SER A C 1
ATOM 781 O O . SER A 1 102 ? -0.710 -2.987 6.174 1.00 90.50 102 SER A O 1
ATOM 783 N N . ILE A 1 103 ? -0.622 -4.311 4.359 1.00 89.56 103 ILE A N 1
ATOM 784 C CA . ILE A 1 103 ? -2.059 -4.248 4.040 1.00 89.56 103 ILE A CA 1
ATOM 785 C C . ILE A 1 103 ? -2.886 -4.824 5.190 1.00 89.56 103 ILE A C 1
ATOM 787 O O . ILE A 1 103 ? -3.824 -4.178 5.654 1.00 89.56 103 ILE A O 1
ATOM 791 N N . GLU A 1 104 ? -2.536 -6.018 5.672 1.00 90.75 104 GLU A N 1
ATOM 792 C CA . GLU A 1 104 ? -3.235 -6.663 6.791 1.00 90.75 104 GLU A CA 1
ATOM 793 C C . GLU A 1 104 ? -3.167 -5.819 8.069 1.00 90.75 104 GLU A C 1
ATOM 795 O O . GLU A 1 104 ? -4.187 -5.595 8.725 1.00 90.75 104 GLU A O 1
ATOM 800 N N . SER A 1 105 ? -1.981 -5.289 8.384 1.00 90.69 105 SER A N 1
ATOM 801 C CA . SER A 1 105 ? -1.772 -4.391 9.522 1.00 90.69 105 SER A CA 1
ATOM 802 C C . SER A 1 105 ? -2.633 -3.126 9.417 1.00 90.69 105 SER A C 1
ATOM 804 O O . SER A 1 105 ? -3.339 -2.779 10.366 1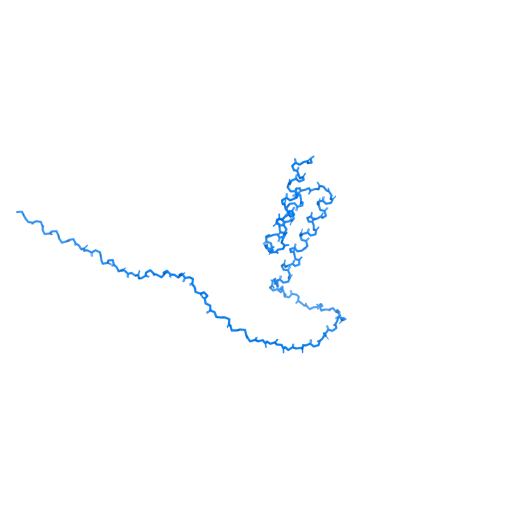.00 90.69 105 SER A O 1
ATOM 806 N N . ALA A 1 106 ? -2.635 -2.463 8.255 1.00 90.44 106 ALA A N 1
ATOM 807 C CA . ALA A 1 106 ? -3.421 -1.255 8.020 1.00 90.44 106 ALA A CA 1
ATOM 808 C C . ALA A 1 106 ? -4.933 -1.523 8.103 1.00 90.44 106 ALA A C 1
ATOM 810 O O . ALA A 1 106 ? -5.644 -0.744 8.731 1.00 90.44 106 ALA A O 1
ATOM 811 N N . ARG A 1 107 ? -5.417 -2.655 7.570 1.00 90.75 107 ARG A N 1
ATOM 812 C CA . ARG A 1 107 ? -6.822 -3.082 7.706 1.00 90.75 107 ARG A CA 1
ATOM 813 C C . ARG A 1 107 ? -7.215 -3.263 9.164 1.00 90.75 107 ARG A C 1
ATOM 815 O O . ARG A 1 107 ? -8.239 -2.753 9.596 1.00 90.75 107 ARG A O 1
ATOM 822 N N . HIS A 1 108 ? -6.392 -3.952 9.949 1.00 89.06 108 HIS A N 1
ATOM 823 C CA . HIS A 1 108 ? -6.686 -4.158 11.364 1.00 89.06 108 HIS A CA 1
ATOM 824 C C . HIS A 1 108 ? -6.707 -2.842 12.160 1.00 89.06 108 HIS A C 1
ATOM 826 O O . HIS A 1 108 ? -7.511 -2.698 13.078 1.00 89.06 108 HIS A O 1
ATOM 832 N N . LYS A 1 109 ? -5.851 -1.873 11.805 1.00 88.12 109 LYS A N 1
ATOM 833 C CA . LYS A 1 109 ? -5.881 -0.523 12.389 1.00 88.12 109 LYS A CA 1
ATOM 834 C C . LYS A 1 109 ? -7.129 0.253 11.975 1.00 88.12 109 LYS A C 1
ATOM 836 O O . LYS A 1 109 ? -7.722 0.892 12.831 1.00 88.12 109 LYS A O 1
ATOM 841 N N . GLU A 1 110 ? -7.558 0.141 10.718 1.00 86.56 110 GLU A N 1
ATOM 842 C CA . GLU A 1 110 ? -8.806 0.744 10.236 1.00 86.56 110 GLU A CA 1
ATOM 843 C C . GLU A 1 110 ? -10.024 0.242 11.015 1.00 86.56 110 GLU A C 1
ATOM 845 O O . GLU A 1 110 ? -10.843 1.045 11.433 1.00 86.56 110 GLU A O 1
ATOM 850 N N . TYR A 1 111 ? -10.124 -1.067 11.269 1.00 82.94 111 TYR A N 1
ATOM 851 C CA . TYR A 1 111 ? -11.243 -1.629 12.037 1.00 82.94 111 TYR A CA 1
ATOM 852 C C . TYR A 1 111 ? -11.259 -1.214 13.515 1.00 82.94 111 TYR A C 1
ATOM 854 O O . TYR A 1 111 ? -12.272 -1.402 14.186 1.00 82.94 111 TYR A O 1
ATOM 862 N N . LYS A 1 112 ? -10.135 -0.718 14.045 1.00 78.69 112 LYS A N 1
ATOM 863 C CA . LYS A 1 112 ? -9.985 -0.313 15.450 1.00 78.69 112 LYS A CA 1
ATOM 864 C C . LYS A 1 112 ? -10.043 1.200 15.673 1.00 78.69 112 LYS A C 1
ATOM 866 O O . LYS A 1 112 ? -10.057 1.602 16.836 1.00 78.69 112 LYS A O 1
ATOM 871 N N . ALA A 1 113 ? -9.999 1.995 14.608 1.00 64.88 113 ALA A N 1
ATOM 872 C CA . ALA A 1 113 ? -10.019 3.457 14.640 1.00 64.88 113 ALA A CA 1
ATOM 873 C C . ALA A 1 113 ? -11.452 3.985 14.525 1.00 64.88 113 ALA A C 1
ATOM 875 O O . ALA A 1 113 ? -11.739 4.996 15.200 1.00 64.88 113 ALA A O 1
#

Mean predicted aligned error: 18.57 Å

Radius of gyration: 29.12 Å; Cα contacts (8 Å, |Δi|>4): 69; chains: 1; bounding box: 75×73×59 Å

Solvent-accessible surface area (backbone atoms only — not comparable to full-atom values): 7405 Å² total; per-residue (Å²): 142,82,82,87,77,84,73,85,78,82,84,78,74,84,73,78,84,81,76,84,71,86,81,85,87,79,88,82,82,76,84,81,85,68,93,72,81,88,80,78,94,78,82,85,79,87,92,58,90,79,67,80,68,76,82,42,74,64,56,36,49,50,50,17,51,48,25,40,52,52,12,50,54,24,48,77,66,69,38,23,74,60,13,34,55,26,22,51,52,12,39,71,60,31,74,83,73,65,39,66,64,55,32,54,50,30,49,56,48,50,80,72,108

Nearest PDB structures (foldseek):
  8glv-assembly1_Lf  TM=7.094E-01  e=1.510E+00  Chlamydomonas reinhardtii
  1qqe-assembly1_A  TM=5.885E-01  e=3.935E+00  Saccharomyces cerevisiae

Foldseek 3Di:
DDDPPPDDDDPPDCDDDPPPDDDDDDDPDDDPPDDDDDDDDDDDDPPDPCPPDPCPLVNLLVQLVVLQVQLVVCVVVLVLVSSLVSNVSSCVSPVPNPCPVVNVVSVVSVVVD

Secondary structure (DSSP, 8-state):
-------PPP-------------------------------------S--------HHHHHHHHHHHHHHHHHHHHTT-HHHHHHHHHHHHHH-GGG-THHHHHHHHHHHTT-

pLDDT: mean 70.86, std 19.36, range [44.34, 95.75]